Protein AF-F9Q7H6-F1 (afdb_monomer_lite)

Structure (mmCIF, N/CA/C/O backbone):
data_AF-F9Q7H6-F1
#
_entry.id   AF-F9Q7H6-F1
#
loop_
_atom_site.group_PDB
_atom_site.id
_atom_site.type_symbol
_atom_site.label_atom_id
_atom_site.label_alt_id
_atom_site.label_comp_id
_atom_site.label_asym_id
_atom_site.label_entity_id
_atom_site.label_seq_id
_atom_site.pdbx_PDB_ins_code
_atom_site.Cartn_x
_atom_site.Cartn_y
_atom_site.Cartn_z
_atom_site.occupancy
_atom_site.B_iso_or_equiv
_atom_site.auth_seq_id
_atom_site.auth_comp_id
_atom_site.auth_asym_id
_atom_site.auth_atom_id
_atom_site.pdbx_PDB_model_num
ATOM 1 N N . MET A 1 1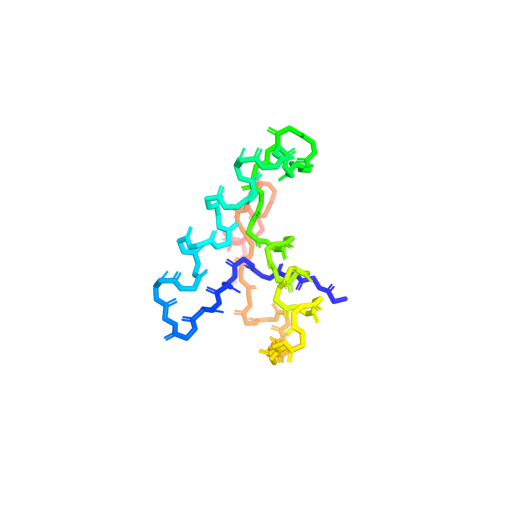 ? -2.243 -14.171 -7.147 1.00 66.94 1 MET A N 1
ATOM 2 C CA . MET A 1 1 ? -2.798 -12.816 -7.333 1.00 66.94 1 MET A CA 1
ATOM 3 C C . MET A 1 1 ? -1.933 -11.872 -6.519 1.00 66.94 1 MET A C 1
ATOM 5 O O . MET A 1 1 ? -1.731 -12.156 -5.344 1.00 66.94 1 MET A O 1
ATOM 9 N N . CYS A 1 2 ? -1.364 -10.843 -7.142 1.00 82.62 2 CYS A N 1
ATOM 10 C CA . CYS A 1 2 ? -0.486 -9.868 -6.490 1.00 82.62 2 CYS A CA 1
ATOM 11 C C . CYS A 1 2 ? -1.100 -8.474 -6.643 1.00 82.62 2 CYS A C 1
ATOM 13 O O . CYS A 1 2 ? -1.818 -8.239 -7.611 1.00 82.62 2 CYS A O 1
ATOM 15 N N . SER A 1 3 ? -0.829 -7.577 -5.694 1.00 87.75 3 SER A N 1
ATOM 16 C CA . SER A 1 3 ? -1.197 -6.166 -5.833 1.00 87.75 3 SER A CA 1
ATOM 17 C C . SER A 1 3 ? -0.336 -5.507 -6.911 1.00 87.75 3 SER A C 1
ATOM 19 O O . SER A 1 3 ? 0.865 -5.772 -6.978 1.00 87.75 3 SER A O 1
ATOM 21 N N . ASP A 1 4 ? -0.940 -4.641 -7.716 1.00 90.62 4 ASP A N 1
ATOM 22 C CA . ASP A 1 4 ? -0.271 -3.780 -8.698 1.00 90.62 4 ASP A CA 1
ATOM 23 C C . ASP A 1 4 ? 0.174 -2.431 -8.097 1.00 90.62 4 ASP A C 1
ATOM 25 O O . ASP A 1 4 ? 0.763 -1.599 -8.783 1.00 90.62 4 ASP A O 1
ATOM 29 N N . GLY A 1 5 ? -0.081 -2.220 -6.800 1.00 90.88 5 GLY A N 1
ATOM 30 C CA . GLY A 1 5 ? 0.219 -0.977 -6.091 1.00 90.88 5 GLY A CA 1
ATOM 31 C C . GLY A 1 5 ? -0.928 0.035 -6.085 1.00 90.88 5 GLY A C 1
ATOM 32 O O . GLY A 1 5 ? -0.789 1.080 -5.443 1.00 90.88 5 GLY A O 1
ATOM 33 N N . LEU A 1 6 ? -2.062 -0.264 -6.728 1.00 92.94 6 LEU A N 1
ATOM 34 C CA . LEU A 1 6 ? -3.249 0.581 -6.706 1.00 92.94 6 LEU A CA 1
ATOM 35 C C . LEU A 1 6 ? -4.178 0.179 -5.553 1.00 92.94 6 LEU A C 1
ATOM 37 O O . LEU A 1 6 ? -4.702 -0.931 -5.490 1.00 92.94 6 LEU A O 1
ATOM 41 N N . TYR A 1 7 ? -4.420 1.115 -4.637 1.00 95.50 7 TYR A N 1
ATOM 42 C CA . TYR A 1 7 ? -5.264 0.889 -3.466 1.00 95.50 7 TYR A CA 1
ATOM 43 C C . TYR A 1 7 ? -6.379 1.924 -3.409 1.00 95.50 7 TYR A C 1
ATOM 45 O O . TYR A 1 7 ? -6.131 3.124 -3.280 1.00 95.50 7 TYR A O 1
ATOM 53 N N . TYR A 1 8 ? -7.622 1.454 -3.486 1.00 95.62 8 TYR A N 1
ATOM 54 C CA . TYR A 1 8 ? -8.801 2.303 -3.401 1.00 95.62 8 TYR A CA 1
ATOM 55 C C . TYR A 1 8 ? -9.454 2.233 -2.018 1.00 95.62 8 TYR A C 1
ATOM 57 O O . TYR A 1 8 ? -9.727 1.154 -1.485 1.00 95.62 8 TYR A O 1
ATOM 65 N N . PHE A 1 9 ? -9.784 3.404 -1.475 1.00 96.00 9 PHE A N 1
ATOM 66 C CA . PHE A 1 9 ? -10.628 3.557 -0.296 1.00 96.00 9 PHE A CA 1
ATOM 67 C C . PHE A 1 9 ? -11.787 4.485 -0.644 1.00 96.00 9 PHE A C 1
ATOM 69 O O . PHE A 1 9 ? -11.577 5.580 -1.160 1.00 96.00 9 PHE A O 1
ATOM 76 N N . LYS A 1 10 ? -13.018 4.075 -0.311 1.00 95.12 10 LYS A N 1
ATOM 77 C CA . LYS A 1 10 ? -14.231 4.854 -0.615 1.00 95.12 10 LYS A CA 1
ATOM 78 C C . LYS A 1 10 ? -14.188 6.278 -0.053 1.00 95.12 10 LYS A C 1
ATOM 80 O O . LYS A 1 10 ? -14.700 7.198 -0.676 1.00 95.12 10 LYS A O 1
ATOM 85 N N . ASN A 1 11 ? -13.602 6.448 1.132 1.00 96.69 11 ASN A N 1
ATOM 86 C CA . ASN A 1 11 ? -13.424 7.744 1.775 1.00 96.69 11 ASN A CA 1
ATOM 87 C C . ASN A 1 11 ? -12.005 7.849 2.329 1.00 96.69 11 ASN A C 1
ATOM 89 O O . ASN A 1 11 ? -11.498 6.890 2.914 1.00 96.69 11 ASN A O 1
ATOM 93 N N . LYS A 1 12 ? -11.423 9.048 2.251 1.00 96.75 12 LYS A N 1
ATOM 94 C CA . LYS A 1 12 ? -10.125 9.371 2.860 1.00 96.75 12 LYS A CA 1
ATOM 95 C C . LYS A 1 12 ? -10.074 9.005 4.353 1.00 96.75 12 LYS A C 1
ATOM 97 O O . LYS A 1 12 ? -9.100 8.414 4.806 1.00 96.75 12 LYS A O 1
ATOM 102 N N . SER A 1 13 ? -11.145 9.293 5.093 1.00 97.06 13 SER A N 1
ATOM 103 C CA . SER A 1 13 ? -11.234 9.033 6.537 1.00 97.06 13 SER A CA 1
ATOM 104 C C . SER A 1 13 ? -11.102 7.554 6.908 1.00 97.06 13 SER A C 1
ATOM 106 O O . SER A 1 13 ? -10.629 7.239 7.996 1.00 97.06 13 SER A O 1
ATOM 108 N N . VAL A 1 14 ? -11.488 6.638 6.010 1.00 96.12 14 VAL A N 1
ATOM 109 C CA . VAL A 1 14 ? -11.320 5.192 6.222 1.00 96.12 14 VAL A CA 1
ATOM 110 C C . VAL A 1 14 ? -9.837 4.846 6.248 1.00 96.12 14 VAL A C 1
ATOM 112 O O . VAL A 1 14 ? -9.382 4.198 7.183 1.00 96.12 14 VAL A O 1
ATOM 115 N N . PHE A 1 15 ? -9.081 5.321 5.257 1.00 96.50 15 PHE A N 1
ATOM 116 C CA . PHE A 1 15 ? -7.638 5.114 5.204 1.00 96.50 15 PHE A CA 1
ATOM 117 C C . PHE A 1 15 ? -6.925 5.747 6.405 1.00 96.50 15 PHE A C 1
ATOM 119 O O . PHE A 1 15 ? -6.131 5.077 7.060 1.00 96.50 15 PHE A O 1
ATOM 126 N N . GLU A 1 16 ? -7.234 7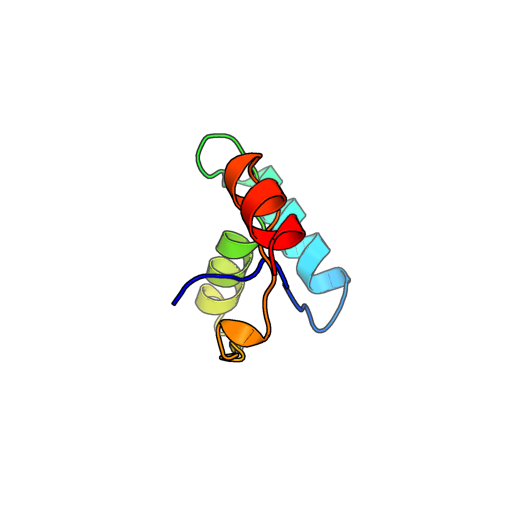.010 6.724 1.00 97.25 16 GLU A N 1
ATOM 127 C CA . GLU A 1 16 ? -6.597 7.714 7.845 1.00 97.25 16 GLU A CA 1
ATOM 128 C C . GLU A 1 16 ? -6.787 6.968 9.164 1.00 97.25 16 GLU A C 1
ATOM 130 O O . GLU A 1 16 ? -5.820 6.778 9.899 1.00 97.25 16 GLU A O 1
ATOM 135 N N . LYS A 1 17 ? -8.010 6.496 9.435 1.00 96.62 17 LYS A N 1
ATOM 136 C CA . LYS A 1 17 ? -8.294 5.717 10.639 1.00 96.62 17 LYS A CA 1
ATOM 137 C C . LYS A 1 17 ? -7.458 4.434 10.683 1.00 96.62 17 LYS A C 1
ATOM 139 O O . LYS A 1 17 ? -6.747 4.219 11.656 1.00 96.62 17 LYS A O 1
ATOM 144 N N . LEU A 1 18 ? -7.488 3.629 9.618 1.00 96.00 18 LEU A N 1
ATOM 145 C CA . LEU A 1 18 ? -6.746 2.362 9.554 1.00 96.00 18 LEU A CA 1
ATOM 146 C C . LEU A 1 18 ? -5.240 2.562 9.745 1.00 96.00 18 LEU A C 1
ATOM 148 O O . LEU A 1 18 ? -4.589 1.786 10.439 1.00 96.00 18 LEU A O 1
ATOM 152 N N . PHE A 1 19 ? -4.681 3.604 9.133 1.00 96.44 19 PHE A N 1
ATOM 153 C CA . PHE A 1 19 ? -3.260 3.904 9.246 1.00 96.44 19 PHE A CA 1
ATOM 154 C C . PHE A 1 19 ? -2.867 4.357 10.658 1.00 96.44 19 PHE A C 1
ATOM 156 O O . PHE A 1 19 ? -1.827 3.940 11.171 1.00 96.44 19 PHE A O 1
ATOM 163 N N . LEU A 1 20 ? -3.685 5.199 11.296 1.00 96.50 20 LEU A N 1
ATOM 164 C CA . LEU A 1 20 ? -3.455 5.622 12.679 1.00 96.50 20 LEU A CA 1
ATOM 165 C C . LEU A 1 20 ? -3.575 4.446 13.653 1.00 96.50 20 LEU A C 1
ATOM 167 O O . LEU A 1 20 ? -2.717 4.304 14.525 1.00 96.50 20 LEU A O 1
ATOM 171 N N . ASP A 1 21 ? -4.569 3.579 13.459 1.00 95.00 21 ASP A N 1
ATOM 172 C CA . ASP A 1 21 ? -4.752 2.363 14.255 1.00 95.00 21 ASP A CA 1
ATOM 173 C C . ASP A 1 21 ? -3.530 1.436 14.107 1.00 95.00 21 ASP A C 1
ATOM 175 O O . ASP A 1 21 ? -2.964 0.997 15.110 1.00 95.00 21 ASP A O 1
ATOM 179 N N . ALA A 1 22 ? -3.038 1.228 12.877 1.00 94.56 22 ALA A N 1
ATOM 180 C CA . ALA A 1 22 ? -1.837 0.432 12.612 1.00 94.56 22 ALA A CA 1
ATOM 181 C C . ALA A 1 22 ? -0.577 1.019 13.269 1.00 94.56 22 ALA A C 1
ATOM 183 O O . ALA A 1 22 ? 0.233 0.273 13.825 1.00 94.56 22 ALA A O 1
ATOM 184 N N . LYS A 1 23 ? -0.418 2.350 13.250 1.00 94.81 23 LYS A N 1
ATOM 185 C CA . LYS A 1 23 ? 0.669 3.041 13.960 1.00 94.81 23 LYS A CA 1
ATOM 186 C C . LYS A 1 23 ? 0.583 2.858 15.470 1.00 94.81 23 LYS A C 1
ATOM 188 O O . LYS A 1 23 ? 1.605 2.617 16.105 1.00 94.81 23 LYS A O 1
ATOM 193 N N . HIS A 1 24 ? -0.613 2.973 16.039 1.00 94.69 24 HIS A N 1
ATOM 194 C CA . HIS A 1 24 ? -0.821 2.815 17.475 1.00 94.69 24 HIS A CA 1
ATOM 195 C C . HIS A 1 24 ? -0.555 1.374 17.932 1.00 94.69 24 HIS A C 1
ATOM 197 O O . HIS A 1 24 ? 0.066 1.158 18.969 1.00 94.69 24 HIS A O 1
ATOM 203 N N . SER A 1 25 ? -0.984 0.381 17.150 1.00 92.38 25 SER A N 1
ATOM 204 C CA . SER A 1 25 ? -0.786 -1.035 17.473 1.00 92.38 25 SER A CA 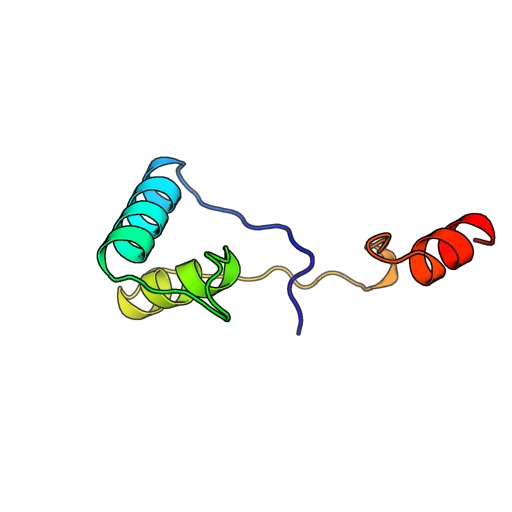1
ATOM 205 C C . SER A 1 25 ? 0.600 -1.574 17.095 1.00 92.38 25 SER A C 1
ATOM 207 O O . SER A 1 25 ? 0.865 -2.752 17.320 1.00 92.38 25 SER A O 1
ATOM 209 N N . GLY A 1 26 ? 1.457 -0.764 16.462 1.00 91.69 26 GLY A N 1
ATOM 210 C CA . GLY A 1 26 ? 2.749 -1.210 15.930 1.00 91.69 26 GLY A CA 1
ATOM 211 C C . GLY A 1 26 ? 2.625 -2.293 14.853 1.00 91.69 26 GLY A C 1
ATOM 212 O O . GLY A 1 26 ? 3.534 -3.109 14.692 1.00 91.69 26 GLY A O 1
ATOM 213 N N . ASN A 1 27 ? 1.499 -2.334 14.130 1.00 88.69 27 ASN A N 1
ATOM 214 C CA . ASN A 1 27 ? 1.251 -3.335 13.095 1.00 88.69 27 ASN A CA 1
ATOM 215 C C . ASN A 1 27 ? 2.104 -3.019 11.860 1.00 88.69 27 ASN A C 1
ATOM 217 O O . ASN A 1 27 ? 1.712 -2.250 10.981 1.00 88.69 27 ASN A O 1
ATOM 221 N N . THR A 1 28 ? 3.300 -3.598 11.834 1.00 92.25 28 THR A N 1
ATOM 222 C CA . THR A 1 28 ? 4.280 -3.438 10.763 1.00 92.25 28 THR A CA 1
ATOM 223 C C . THR A 1 28 ? 4.570 -4.779 10.111 1.00 92.25 28 THR A C 1
ATOM 225 O O . THR A 1 28 ? 4.531 -5.835 10.743 1.00 92.25 28 THR A O 1
ATOM 228 N N . THR A 1 29 ? 4.901 -4.748 8.826 1.00 89.69 29 THR A N 1
ATOM 229 C CA . THR A 1 29 ? 5.503 -5.891 8.136 1.00 89.69 29 THR A CA 1
ATOM 230 C C . THR A 1 29 ? 6.942 -5.512 7.846 1.00 89.69 29 THR A C 1
ATOM 232 O O . THR A 1 29 ? 7.179 -4.496 7.206 1.00 89.69 29 THR A O 1
ATOM 235 N N . LYS A 1 30 ? 7.911 -6.284 8.352 1.00 91.56 30 LYS A N 1
ATOM 236 C CA . LYS A 1 30 ? 9.348 -5.960 8.227 1.00 91.56 30 LYS A CA 1
ATOM 237 C C . LYS A 1 30 ? 9.707 -4.545 8.732 1.00 91.56 30 LYS A C 1
ATOM 239 O O . LYS A 1 30 ? 10.547 -3.880 8.143 1.00 91.56 30 LYS A O 1
ATOM 244 N N . ASN A 1 31 ? 9.089 -4.102 9.831 1.00 92.69 31 ASN A N 1
ATOM 245 C CA . ASN A 1 31 ? 9.244 -2.760 10.420 1.00 92.69 31 ASN A CA 1
ATOM 246 C C . ASN A 1 31 ? 8.712 -1.594 9.564 1.00 92.69 31 ASN A C 1
ATOM 248 O O . ASN A 1 31 ? 8.949 -0.433 9.893 1.00 92.69 31 ASN A O 1
ATOM 252 N N . GLU A 1 32 ? 7.953 -1.878 8.506 1.00 94.44 32 GLU A N 1
ATOM 253 C CA . GLU A 1 32 ? 7.370 -0.871 7.623 1.00 94.44 32 GLU A CA 1
ATOM 254 C C . GLU A 1 32 ? 5.836 -0.931 7.655 1.00 94.44 32 GLU A C 1
ATOM 256 O O . GLU A 1 32 ? 5.222 -1.991 7.830 1.00 94.44 32 GLU A O 1
ATOM 261 N N . TYR A 1 33 ? 5.203 0.230 7.473 1.00 93.38 33 TYR A N 1
ATOM 262 C CA . TYR A 1 33 ? 3.750 0.359 7.378 1.00 93.38 33 TYR A CA 1
ATOM 263 C C . TYR A 1 33 ? 3.312 0.259 5.917 1.00 93.38 33 TYR A C 1
ATOM 265 O O . TYR A 1 33 ? 3.262 1.255 5.195 1.00 93.38 33 TYR A O 1
ATOM 273 N N . TYR A 1 34 ? 2.994 -0.957 5.483 1.00 94.62 34 TYR A N 1
ATOM 274 C CA . TYR A 1 34 ? 2.460 -1.210 4.148 1.00 94.62 34 TYR A CA 1
ATOM 275 C C . TYR A 1 34 ? 0.955 -0.932 4.071 1.00 94.62 34 TYR A C 1
ATOM 277 O O . TYR A 1 34 ? 0.224 -1.085 5.048 1.00 94.62 34 TYR A O 1
ATOM 285 N N . ILE A 1 35 ? 0.477 -0.585 2.873 1.00 94.62 35 ILE A N 1
ATOM 286 C CA . ILE A 1 35 ? -0.944 -0.299 2.622 1.00 94.62 35 ILE A CA 1
ATOM 287 C C . ILE A 1 35 ? -1.777 -1.584 2.528 1.00 94.62 35 ILE A C 1
ATOM 289 O O . ILE A 1 35 ? -2.853 -1.656 3.113 1.00 94.62 35 ILE A O 1
ATOM 293 N N . ALA A 1 36 ? -1.285 -2.616 1.832 1.00 93.56 36 ALA A N 1
ATOM 294 C CA . ALA A 1 36 ? -2.039 -3.855 1.609 1.00 93.56 36 ALA A CA 1
ATOM 295 C C . ALA A 1 36 ? -2.545 -4.528 2.908 1.00 93.56 36 ALA A C 1
ATOM 297 O O . ALA A 1 36 ? -3.716 -4.913 2.942 1.00 93.56 36 ALA A O 1
ATOM 298 N N . PRO A 1 37 ? -1.756 -4.618 4.002 1.00 93.06 37 PRO A N 1
ATOM 299 C CA . PRO A 1 37 ? -2.235 -5.175 5.268 1.00 93.06 37 PRO A CA 1
ATOM 300 C C . PRO A 1 37 ? -3.413 -4.424 5.903 1.00 93.06 37 PRO A C 1
ATOM 302 O O . PRO A 1 37 ? -4.170 -5.039 6.651 1.00 93.06 37 PRO A O 1
ATOM 305 N N . LEU A 1 38 ? -3.619 -3.135 5.598 1.00 94.38 38 LEU A N 1
ATOM 306 C CA . LEU A 1 38 ? -4.733 -2.355 6.157 1.00 94.38 38 LEU A CA 1
ATOM 307 C C . LEU A 1 38 ? -6.103 -2.911 5.737 1.00 94.38 38 LEU A C 1
ATOM 309 O O . LEU A 1 38 ? -7.084 -2.754 6.460 1.00 94.38 38 LEU A O 1
ATOM 313 N N . TYR A 1 39 ? -6.184 -3.602 4.597 1.00 94.81 39 TYR A N 1
ATOM 314 C CA . TYR A 1 39 ? -7.422 -4.250 4.167 1.00 94.81 39 TYR A CA 1
ATOM 315 C C . TYR A 1 39 ? -7.802 -5.450 5.041 1.00 94.81 39 TYR A C 1
ATOM 317 O O . TYR A 1 39 ? -8.991 -5.738 5.159 1.00 94.81 39 TYR A O 1
ATOM 325 N N . ASN A 1 40 ? -6.844 -6.106 5.707 1.00 93.44 40 ASN A N 1
ATOM 326 C CA . ASN A 1 40 ? -7.152 -7.203 6.632 1.00 93.44 40 ASN A CA 1
ATOM 327 C C . ASN A 1 40 ? -7.987 -6.713 7.820 1.00 93.44 40 ASN A C 1
ATOM 329 O O . ASN A 1 40 ? -8.893 -7.413 8.262 1.00 93.44 40 ASN A O 1
ATOM 333 N N . GLU A 1 41 ? -7.727 -5.491 8.286 1.00 93.31 41 GLU A N 1
ATOM 334 C CA . GLU A 1 41 ? -8.495 -4.853 9.356 1.00 93.31 41 GLU A CA 1
ATOM 335 C C . GLU A 1 41 ? -9.915 -4.481 8.894 1.00 93.31 41 GLU A C 1
ATOM 337 O O . GLU A 1 41 ? -10.887 -4.609 9.630 1.00 93.31 41 GLU A O 1
ATOM 342 N N . LEU A 1 42 ? -10.087 -4.085 7.631 1.00 93.94 42 LEU A N 1
ATOM 343 C CA . LEU A 1 42 ? -11.427 -3.890 7.070 1.00 93.94 42 LEU A CA 1
ATOM 344 C C . LEU A 1 42 ? -12.204 -5.208 6.978 1.00 93.94 42 LEU A C 1
ATOM 346 O O . LEU A 1 42 ? -13.391 -5.246 7.308 1.00 93.94 42 LEU A O 1
ATOM 350 N N . ILE A 1 43 ? -11.537 -6.282 6.553 1.00 95.25 43 ILE A N 1
ATOM 351 C CA . ILE A 1 43 ? -12.135 -7.616 6.444 1.00 95.25 43 ILE A CA 1
ATOM 352 C C . ILE A 1 43 ? -12.523 -8.144 7.831 1.00 95.25 43 ILE A C 1
ATOM 354 O O . ILE A 1 43 ? -13.635 -8.648 7.991 1.00 95.25 43 ILE A O 1
ATOM 358 N N . SER A 1 44 ? -11.668 -7.978 8.847 1.00 94.12 44 SER A N 1
ATOM 359 C CA . SER A 1 44 ? -11.967 -8.396 10.227 1.00 94.12 44 SER A CA 1
ATOM 360 C C . SER A 1 44 ? -13.170 -7.646 10.815 1.00 94.12 44 SER A C 1
ATOM 362 O O . SER A 1 44 ? -13.968 -8.232 11.545 1.00 94.12 44 SER A O 1
ATOM 364 N N . GLN A 1 45 ? -13.367 -6.382 10.427 1.00 93.94 45 GLN A N 1
ATOM 365 C CA . GLN A 1 45 ? -14.535 -5.564 10.779 1.00 93.94 45 GLN A CA 1
ATOM 366 C C . GLN A 1 45 ? -15.796 -5.879 9.945 1.00 93.94 45 GLN A C 1
ATOM 368 O O . GLN A 1 45 ? -16.795 -5.156 10.044 1.00 93.94 45 GLN A O 1
ATOM 373 N N . GLY A 1 46 ? -15.766 -6.908 9.089 1.00 95.75 46 GLY A N 1
ATOM 374 C CA . GLY A 1 46 ? -16.888 -7.297 8.230 1.00 95.75 46 GLY A CA 1
ATOM 375 C C . GLY A 1 46 ? -17.203 -6.285 7.124 1.00 95.75 46 GLY A C 1
ATOM 376 O O . GLY A 1 46 ? -18.341 -6.209 6.656 1.00 95.75 46 GLY A O 1
ATOM 377 N N . LYS A 1 47 ? -16.233 -5.450 6.732 1.00 95.50 47 LYS A N 1
ATOM 378 C CA . LYS A 1 47 ? -16.388 -4.506 5.618 1.00 95.50 47 LYS A CA 1
ATOM 379 C C . LYS A 1 47 ? -16.134 -5.208 4.288 1.00 95.50 47 LYS A C 1
ATOM 381 O O . LYS A 1 47 ? -15.372 -6.164 4.194 1.00 95.50 47 LYS A O 1
ATOM 386 N N . ASN A 1 48 ? -16.742 -4.669 3.237 1.00 95.62 48 ASN A N 1
ATOM 387 C CA . ASN A 1 48 ? -16.580 -5.195 1.890 1.00 95.62 48 ASN A CA 1
ATOM 388 C C . ASN A 1 48 ? -15.248 -4.729 1.291 1.00 95.62 48 ASN A C 1
ATOM 390 O O . ASN A 1 48 ? -15.045 -3.529 1.092 1.00 95.62 48 ASN A O 1
ATOM 394 N N . VAL A 1 49 ? -14.376 -5.685 0.977 1.00 95.62 49 VAL A N 1
ATOM 395 C CA . VAL A 1 49 ? -13.126 -5.479 0.240 1.00 95.62 49 VAL A CA 1
ATOM 396 C C . VAL A 1 49 ? -13.200 -6.295 -1.043 1.00 95.62 49 VAL A C 1
ATOM 398 O O . VAL A 1 49 ? -13.500 -7.485 -1.010 1.00 95.62 49 VAL A O 1
ATOM 401 N N . PHE A 1 50 ? -12.938 -5.641 -2.169 1.00 95.38 50 PHE A N 1
ATOM 402 C CA . PHE A 1 50 ? -12.939 -6.253 -3.493 1.00 95.38 50 PHE A CA 1
ATOM 403 C C . PHE A 1 50 ? -11.587 -6.029 -4.160 1.00 95.38 50 PHE A C 1
ATOM 405 O O . PHE A 1 50 ? -10.823 -5.153 -3.756 1.00 95.38 50 PHE A O 1
ATOM 412 N N . TYR A 1 51 ? -11.323 -6.810 -5.197 1.00 94.50 51 TYR A N 1
ATOM 413 C CA . TYR A 1 51 ? -10.203 -6.612 -6.103 1.00 94.50 51 TYR A CA 1
ATOM 414 C C . TYR A 1 51 ? -10.740 -6.487 -7.525 1.00 94.50 51 TYR A C 1
ATOM 416 O O . TYR A 1 51 ? -11.811 -7.013 -7.832 1.00 94.50 51 TYR A O 1
ATOM 424 N N . ASP A 1 52 ? -9.980 -5.810 -8.376 1.00 93.50 52 ASP A N 1
ATOM 425 C CA . ASP A 1 52 ? -10.172 -5.850 -9.818 1.00 93.50 52 ASP A CA 1
ATOM 426 C C . ASP A 1 52 ? -9.005 -6.629 -10.423 1.00 93.50 52 ASP A C 1
ATOM 428 O O . ASP A 1 52 ? -7.844 -6.360 -10.108 1.00 93.50 52 ASP A O 1
ATOM 432 N N . LEU A 1 53 ? -9.308 -7.658 -11.214 1.00 93.94 53 LEU A N 1
ATOM 433 C CA . LEU A 1 53 ? -8.280 -8.488 -11.830 1.00 93.94 53 LEU A CA 1
ATOM 434 C C . LEU A 1 53 ? -8.004 -7.960 -13.230 1.00 93.94 53 LEU A C 1
ATOM 436 O O . LEU A 1 53 ? -8.807 -8.159 -14.141 1.00 93.94 53 LEU A O 1
ATOM 440 N N . ILE A 1 54 ? -6.836 -7.349 -13.406 1.00 92.81 54 ILE A N 1
ATOM 441 C CA . ILE A 1 54 ? -6.408 -6.840 -14.706 1.00 92.81 54 ILE A CA 1
ATOM 442 C C . ILE A 1 54 ? -5.383 -7.770 -15.377 1.00 92.81 54 ILE A C 1
ATOM 444 O O . ILE A 1 54 ? -4.566 -8.398 -14.695 1.00 92.81 54 ILE A O 1
ATOM 448 N N . PRO A 1 55 ? -5.408 -7.876 -16.717 1.00 92.19 55 PRO A N 1
ATOM 449 C CA . PRO A 1 55 ? -4.385 -8.579 -17.483 1.00 92.19 55 PRO A CA 1
ATOM 450 C C . PRO A 1 55 ? -2.979 -7.991 -17.288 1.00 92.19 55 PRO A C 1
ATOM 452 O O . PRO A 1 55 ? -2.808 -6.781 -17.148 1.00 92.19 55 PRO A O 1
ATOM 455 N N . THR A 1 56 ? -1.948 -8.838 -17.330 1.00 86.94 56 THR A N 1
ATOM 456 C CA . THR A 1 56 ? -0.552 -8.421 -17.092 1.00 86.94 56 THR A CA 1
ATOM 457 C C . THR A 1 56 ? -0.016 -7.455 -18.154 1.00 86.94 56 THR A C 1
ATOM 459 O O . THR A 1 56 ? 0.846 -6.639 -17.854 1.00 86.94 56 THR A O 1
ATOM 462 N N . ASP A 1 57 ? -0.536 -7.487 -19.380 1.00 88.94 57 ASP A N 1
ATOM 463 C CA . ASP A 1 57 ? -0.170 -6.560 -20.461 1.00 88.94 57 ASP A CA 1
ATOM 464 C C . ASP A 1 57 ? -0.690 -5.127 -20.245 1.00 88.94 57 ASP A C 1
ATOM 466 O O . ASP A 1 57 ? -0.251 -4.207 -20.937 1.00 88.94 57 ASP A O 1
ATOM 470 N N . LYS A 1 58 ? -1.587 -4.917 -19.271 1.00 89.56 58 LYS A N 1
ATOM 471 C CA . LYS A 1 58 ? -2.073 -3.593 -18.851 1.00 89.56 58 LYS A CA 1
ATOM 472 C C . LYS A 1 58 ? -1.219 -2.938 -17.765 1.00 89.56 58 LYS A C 1
ATOM 474 O O . LYS A 1 58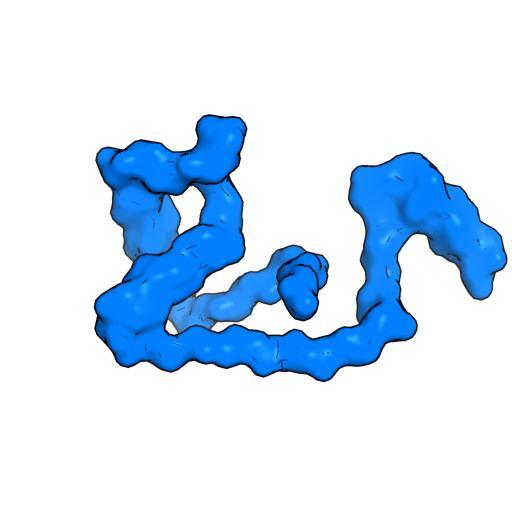 ? -1.472 -1.783 -17.436 1.00 89.56 58 LYS A O 1
ATOM 479 N N . ILE A 1 59 ? -0.219 -3.641 -17.232 1.00 89.75 59 ILE A N 1
ATOM 480 C CA . ILE A 1 59 ? 0.677 -3.136 -16.188 1.00 89.75 59 ILE A CA 1
ATOM 481 C C . ILE A 1 59 ? 2.102 -3.073 -16.737 1.00 89.75 59 ILE A C 1
ATOM 483 O O . ILE A 1 59 ? 2.591 -4.015 -17.361 1.00 89.75 59 ILE A O 1
ATOM 487 N N . LEU A 1 60 ? 2.789 -1.964 -16.473 1.00 90.44 60 LEU A N 1
ATOM 488 C CA . LEU A 1 60 ? 4.219 -1.818 -16.725 1.00 90.44 60 LEU A CA 1
ATOM 489 C C . LEU A 1 60 ? 4.929 -1.681 -15.379 1.00 90.44 60 LEU A C 1
ATOM 491 O O . LEU A 1 60 ? 4.697 -0.719 -14.649 1.00 90.44 60 LEU A O 1
ATOM 495 N N . PHE A 1 61 ? 5.784 -2.645 -15.049 1.00 88.38 61 PHE A N 1
ATOM 496 C CA . PHE A 1 61 ? 6.637 -2.576 -13.865 1.00 88.38 61 PHE A CA 1
ATOM 497 C C . PHE A 1 61 ? 7.945 -1.870 -14.211 1.00 88.38 61 PHE A C 1
ATOM 499 O O . PHE A 1 61 ? 8.504 -2.084 -15.282 1.00 88.38 61 PHE A O 1
ATOM 506 N N . CYS A 1 62 ? 8.409 -1.008 -13.311 1.00 91.62 62 CYS A N 1
ATOM 507 C CA . CYS A 1 62 ? 9.632 -0.219 -13.466 1.00 91.62 62 CYS A CA 1
ATOM 508 C C . CYS A 1 62 ? 10.293 0.034 -12.093 1.00 91.62 62 CYS A C 1
ATOM 510 O O . CYS A 1 62 ? 10.857 1.098 -11.840 1.00 91.62 62 CYS A O 1
ATOM 512 N N . GLY A 1 63 ? 10.146 -0.909 -11.160 1.00 89.56 63 GLY A N 1
ATOM 513 C CA . GLY A 1 63 ? 10.664 -0.804 -9.794 1.00 89.56 63 GLY A CA 1
ATOM 514 C C . GLY A 1 63 ? 12.128 -1.225 -9.660 1.00 89.56 63 GLY A C 1
ATOM 515 O O . GLY A 1 63 ? 12.772 -0.882 -8.669 1.00 89.56 63 GLY A O 1
ATOM 516 N N . THR A 1 64 ? 12.668 -1.942 -10.647 1.00 94.81 64 THR A N 1
ATOM 517 C CA . THR A 1 64 ? 14.069 -2.387 -10.690 1.00 94.81 64 THR A CA 1
ATOM 518 C C . THR A 1 64 ? 14.779 -1.926 -11.971 1.00 94.81 64 THR A C 1
ATOM 520 O O . THR A 1 64 ? 14.118 -1.658 -12.979 1.00 94.81 64 THR A O 1
ATOM 523 N N . PRO A 1 65 ? 16.126 -1.845 -11.978 1.00 94.69 65 PRO A N 1
ATOM 524 C CA . PRO A 1 65 ? 16.878 -1.519 -13.191 1.00 94.69 65 PRO A CA 1
ATOM 525 C C . PRO A 1 65 ? 16.589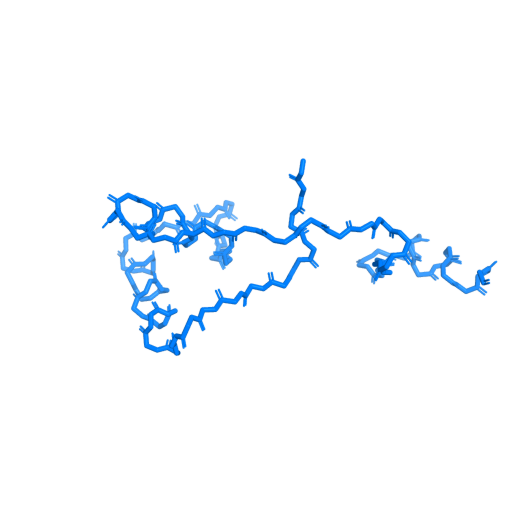 -2.469 -14.361 1.00 94.69 65 PRO A C 1
ATOM 527 O O . PRO A 1 65 ? 16.434 -2.009 -15.489 1.00 94.69 65 PRO A O 1
ATOM 530 N N . ASP A 1 66 ? 16.462 -3.772 -14.096 1.00 95.56 66 ASP A N 1
ATOM 531 C CA . ASP A 1 66 ? 16.175 -4.776 -15.127 1.00 95.56 66 ASP A CA 1
ATOM 532 C C . ASP A 1 66 ? 14.785 -4.573 -15.750 1.00 95.56 66 ASP A C 1
ATOM 534 O O . ASP A 1 66 ? 14.634 -4.645 -16.970 1.00 95.56 66 ASP A O 1
ATOM 538 N N . GLU A 1 67 ? 13.775 -4.249 -14.933 1.00 93.69 67 GLU A N 1
ATOM 539 C CA . GLU A 1 67 ? 12.429 -3.913 -15.414 1.00 93.69 67 GLU A CA 1
ATOM 540 C C . GLU A 1 67 ? 12.437 -2.662 -16.300 1.00 93.69 67 GLU A C 1
ATOM 542 O O . GLU A 1 67 ? 11.830 -2.656 -17.371 1.00 93.69 67 GLU A O 1
ATOM 547 N N . TYR A 1 68 ? 13.174 -1.620 -15.905 1.00 93.06 68 TYR A N 1
ATOM 548 C CA . TYR A 1 68 ? 13.324 -0.413 -16.717 1.00 93.06 68 TYR A CA 1
ATOM 549 C C . TYR A 1 68 ? 13.990 -0.706 -18.072 1.00 93.06 68 TYR A C 1
ATOM 551 O O . TYR A 1 68 ? 13.499 -0.271 -19.116 1.00 93.06 68 TYR A O 1
ATOM 559 N N . LEU A 1 69 ? 15.080 -1.480 -18.079 1.00 94.94 69 LEU A N 1
ATOM 560 C CA . LEU A 1 69 ? 15.771 -1.863 -19.314 1.00 94.94 69 LEU A CA 1
ATOM 561 C C . LEU A 1 69 ? 14.885 -2.721 -20.228 1.00 94.94 69 LEU A C 1
ATOM 563 O O . LEU A 1 69 ? 14.937 -2.568 -21.449 1.00 94.94 69 LEU A O 1
ATOM 567 N N . ALA A 1 70 ? 14.045 -3.590 -19.665 1.00 92.31 70 ALA A N 1
ATOM 568 C CA . ALA A 1 70 ? 13.076 -4.359 -20.438 1.00 92.31 70 ALA A CA 1
ATOM 569 C C . ALA A 1 70 ? 12.018 -3.459 -21.106 1.00 92.31 70 ALA A C 1
ATOM 571 O O . ALA A 1 70 ? 11.632 -3.725 -22.244 1.00 92.31 70 ALA A O 1
ATOM 572 N N . LEU A 1 71 ? 11.583 -2.380 -20.442 1.00 92.50 71 LEU A N 1
ATOM 573 C CA . LEU A 1 71 ? 10.624 -1.420 -21.001 1.00 92.50 71 LEU A CA 1
ATOM 574 C C . LEU A 1 71 ? 11.194 -0.583 -22.151 1.00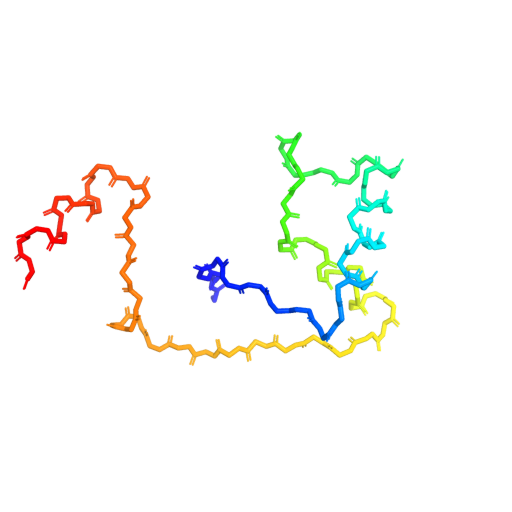 92.50 71 LEU A C 1
ATOM 576 O O . LEU A 1 71 ? 10.458 -0.271 -23.079 1.00 92.50 71 LEU A O 1
ATOM 580 N N . LEU A 1 72 ? 12.482 -0.234 -22.115 1.00 91.69 72 LEU A N 1
ATOM 581 C CA . LEU A 1 72 ? 13.126 0.530 -23.194 1.00 91.69 72 LEU A CA 1
ATOM 582 C C . LEU A 1 72 ? 13.217 -0.236 -24.521 1.00 91.69 72 LEU A C 1
ATOM 584 O O . LEU A 1 72 ? 13.353 0.377 -25.576 1.00 91.69 72 LEU A O 1
ATOM 588 N N . ASN A 1 73 ? 13.176 -1.566 -24.459 1.00 81.88 73 ASN A N 1
ATOM 589 C CA . ASN A 1 73 ? 13.283 -2.452 -25.618 1.00 81.88 73 ASN A CA 1
ATOM 590 C C . ASN A 1 73 ? 11.916 -2.962 -26.111 1.00 81.88 73 ASN A C 1
ATOM 592 O O . ASN A 1 73 ? 11.869 -3.901 -26.909 1.00 81.88 73 ASN A O 1
ATOM 596 N N . LYS A 1 74 ? 10.820 -2.389 -25.605 1.00 73.38 74 LYS A N 1
ATOM 597 C CA . LYS A 1 74 ? 9.437 -2.774 -25.899 1.00 73.38 74 LYS A CA 1
ATOM 598 C C . LYS A 1 74 ? 8.767 -1.728 -26.783 1.00 73.38 74 LYS A C 1
ATOM 600 O O . LYS A 1 74 ? 7.998 -2.150 -27.673 1.00 73.38 74 LYS A O 1
#

InterPro domains:
  IPR029044 Nucleotide-diphospho-sugar transferases [G3DSA:3.90.550.10] (1-74)

Organism: NCBI:txid1035188

Secondary structure (DSSP, 8-state):
----S----SSHHHHHHHHHHHHHTT--BTTB--STTHHHHHHHTT---------GGG----SSHHHHHHHHT-

pLDDT: mean 92.61, std 4.82, range [66.94, 97.25]

Sequence (74 aa):
MCSDGLYYFKNKSVFEKLFLDAKHSGNTTKNEYYIAPLYNELISQGKNVFYDLIPTDKILFCGTPDEYLALLNK

Foldseek 3Di:
DDDLPDDDDPDPVLQVVLQVVCVVVVVDDVSHDDDVVSVVVCVVVVHDDDDDDDDPVVHQDDPDPVSVVVVVVD

Radius of gyration: 15.65 Å; chains: 1; bounding box: 34×22×43 Å